Protein AF-A0A497ESF5-F1 (afdb_monomer)

Structure (mmCIF, N/CA/C/O backbone):
data_AF-A0A497ESF5-F1
#
_entry.id   AF-A0A497ESF5-F1
#
loop_
_atom_site.group_PDB
_atom_site.id
_atom_site.type_symbol
_atom_site.label_atom_id
_atom_site.label_alt_id
_atom_site.label_comp_id
_atom_site.label_asym_id
_atom_site.label_entity_id
_atom_site.label_seq_id
_atom_site.pdbx_PDB_ins_code
_atom_site.Cartn_x
_atom_site.Cartn_y
_atom_site.Cartn_z
_atom_site.occupancy
_atom_site.B_iso_or_equiv
_atom_site.auth_seq_id
_atom_site.auth_comp_id
_atom_site.auth_asym_id
_atom_site.auth_atom_id
_atom_site.pdbx_PDB_model_num
ATOM 1 N N . ASN A 1 1 ? -17.207 12.814 2.510 1.00 46.28 1 ASN A N 1
ATOM 2 C CA . ASN A 1 1 ? -16.810 11.453 2.073 1.00 46.28 1 ASN A CA 1
ATOM 3 C C . ASN A 1 1 ? -15.587 10.919 2.824 1.00 46.28 1 ASN A C 1
ATOM 5 O O . ASN A 1 1 ? -14.610 10.541 2.193 1.00 46.28 1 ASN A O 1
ATOM 9 N N . ALA A 1 2 ? -15.633 10.817 4.155 1.00 53.03 2 ALA A N 1
ATOM 10 C CA . ALA A 1 2 ? -14.670 10.009 4.911 1.00 53.03 2 ALA A CA 1
ATOM 11 C C . ALA A 1 2 ? -15.415 8.757 5.389 1.00 53.03 2 ALA A C 1
ATOM 13 O O . ALA A 1 2 ? -16.131 8.805 6.379 1.00 53.03 2 ALA A O 1
ATOM 14 N N . ARG A 1 3 ? -15.340 7.672 4.608 1.00 68.31 3 ARG A N 1
ATOM 15 C CA . ARG A 1 3 ? -16.110 6.435 4.846 1.00 68.31 3 ARG A CA 1
ATOM 16 C C . ARG A 1 3 ? -15.600 5.592 6.026 1.00 68.31 3 ARG A C 1
ATOM 18 O O . ARG A 1 3 ? -16.244 4.604 6.338 1.00 68.31 3 ARG A O 1
ATOM 25 N N . ILE A 1 4 ? -14.471 5.956 6.641 1.00 79.62 4 ILE A N 1
ATOM 26 C CA . ILE A 1 4 ? -13.855 5.209 7.748 1.00 79.62 4 ILE A CA 1
ATOM 27 C C . ILE A 1 4 ? -13.373 6.144 8.862 1.00 79.62 4 ILE A C 1
ATOM 29 O O . ILE A 1 4 ? -12.802 7.218 8.600 1.00 79.62 4 ILE A O 1
ATOM 33 N N . SER A 1 5 ? -13.569 5.705 10.103 1.00 86.75 5 SER A N 1
ATOM 34 C CA . SER A 1 5 ? -13.017 6.357 11.293 1.00 86.75 5 SER A CA 1
ATOM 35 C C . SER A 1 5 ? -11.489 6.212 11.358 1.00 86.75 5 SER A C 1
ATOM 37 O O . SER A 1 5 ? -10.879 5.389 10.668 1.00 86.75 5 SER A O 1
ATOM 39 N N . ASP A 1 6 ? -10.830 7.051 12.156 1.00 86.25 6 ASP A N 1
ATOM 40 C CA . ASP A 1 6 ? -9.377 6.971 12.363 1.00 86.25 6 ASP A CA 1
ATOM 41 C C . ASP A 1 6 ? -8.961 5.703 13.118 1.00 86.25 6 ASP A C 1
ATOM 43 O O . ASP A 1 6 ? -7.870 5.181 12.884 1.00 86.25 6 ASP A O 1
ATOM 47 N N . GLU A 1 7 ? -9.837 5.175 13.974 1.00 88.44 7 GLU A N 1
ATOM 48 C CA . GLU A 1 7 ? -9.640 3.893 14.656 1.00 88.44 7 GLU A CA 1
ATOM 49 C C . GLU A 1 7 ? -9.683 2.723 13.672 1.00 88.44 7 GLU A C 1
ATOM 51 O O . GLU A 1 7 ? -8.716 1.961 13.600 1.00 88.44 7 GLU A O 1
ATOM 56 N N . GLU A 1 8 ? -10.717 2.637 12.828 1.00 88.25 8 GLU A N 1
ATOM 57 C CA . GLU A 1 8 ? -10.787 1.616 11.773 1.00 88.25 8 GLU A CA 1
ATOM 58 C C . GLU A 1 8 ? -9.596 1.702 10.815 1.00 88.25 8 GLU A C 1
ATOM 60 O O . GLU A 1 8 ? -9.042 0.683 10.396 1.00 88.25 8 GLU A O 1
ATOM 65 N N . PHE A 1 9 ? -9.169 2.921 10.469 1.00 90.06 9 PHE A N 1
ATOM 66 C CA . PHE A 1 9 ? -7.995 3.119 9.628 1.00 90.06 9 PHE A CA 1
ATOM 67 C C . PHE A 1 9 ? -6.729 2.548 10.277 1.00 90.06 9 PHE A C 1
ATOM 69 O O . PHE A 1 9 ? -5.969 1.840 9.611 1.00 90.06 9 PHE A O 1
ATOM 76 N N . LYS A 1 10 ? -6.498 2.826 11.566 1.00 89.75 10 LYS A N 1
ATOM 77 C CA . LYS A 1 10 ? -5.340 2.307 12.311 1.00 89.75 10 LYS A CA 1
ATOM 78 C C . LYS A 1 10 ? -5.378 0.786 12.421 1.00 89.75 10 LYS A C 1
ATOM 80 O O . LYS A 1 10 ? -4.344 0.147 12.217 1.00 89.75 10 LYS A O 1
ATOM 85 N N . GLU A 1 11 ? -6.546 0.213 12.691 1.00 92.06 11 GLU A N 1
ATOM 86 C CA . GLU A 1 11 ? -6.710 -1.236 12.792 1.00 92.06 11 GLU A CA 1
ATOM 87 C C . GLU A 1 11 ? -6.421 -1.923 11.454 1.00 92.06 11 GLU A C 1
ATOM 89 O O . GLU A 1 11 ? -5.557 -2.802 11.380 1.00 92.06 11 GLU A O 1
ATOM 94 N N . LYS A 1 12 ? -7.064 -1.472 10.371 1.00 89.94 12 LYS A N 1
ATOM 95 C CA . LYS A 1 12 ? -6.834 -2.016 9.027 1.00 89.94 12 LYS A CA 1
ATOM 96 C C . LYS A 1 12 ? -5.388 -1.830 8.579 1.00 89.94 12 LYS A C 1
ATOM 98 O O . LYS A 1 12 ? -4.794 -2.758 8.034 1.00 89.94 12 LYS A O 1
ATOM 103 N N . LYS A 1 13 ? -4.792 -0.662 8.841 1.00 90.25 13 LYS A N 1
ATOM 104 C CA . LYS A 1 13 ? -3.375 -0.402 8.561 1.00 90.25 13 LYS A CA 1
ATOM 105 C C . LYS A 1 13 ? -2.478 -1.427 9.253 1.00 90.25 13 LYS A C 1
ATOM 107 O O . LYS A 1 13 ? -1.601 -1.985 8.600 1.00 90.25 13 LYS A O 1
ATOM 112 N N . ARG A 1 14 ? -2.695 -1.680 10.548 1.00 90.50 14 ARG A N 1
ATOM 113 C CA . ARG A 1 14 ? -1.918 -2.668 11.308 1.00 90.50 14 ARG A CA 1
ATOM 114 C C . ARG A 1 14 ? -2.120 -4.074 10.752 1.00 90.50 14 ARG A C 1
ATOM 116 O O . ARG A 1 14 ? -1.140 -4.764 10.497 1.00 90.50 14 ARG A O 1
ATOM 123 N N . LYS A 1 15 ? -3.367 -4.446 10.460 1.00 91.12 15 LYS A N 1
ATOM 124 C CA . LYS A 1 15 ? -3.715 -5.738 9.859 1.00 91.12 15 LYS A CA 1
ATOM 125 C C . LYS A 1 15 ? -2.984 -5.980 8.538 1.00 91.12 15 LYS A C 1
ATOM 127 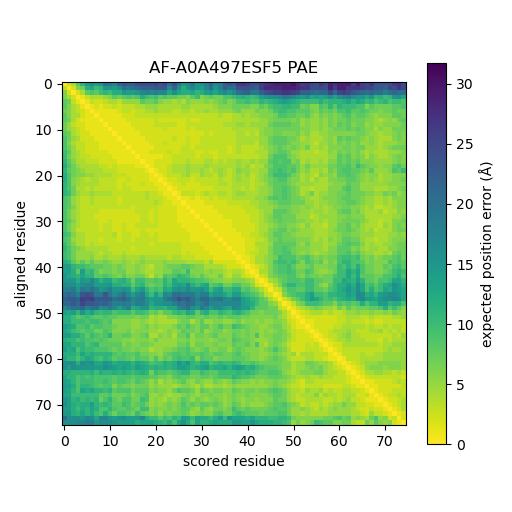O O . LYS A 1 15 ? -2.388 -7.035 8.371 1.00 91.12 15 LYS A O 1
ATOM 132 N N . TYR A 1 16 ? -2.990 -5.011 7.621 1.00 87.81 16 TYR A N 1
ATOM 133 C CA . TYR A 1 16 ? -2.302 -5.144 6.331 1.00 87.81 16 TYR A CA 1
ATOM 134 C C . TYR A 1 16 ? -0.777 -5.075 6.457 1.00 87.81 16 TYR A C 1
ATOM 136 O O . TYR A 1 16 ? -0.065 -5.716 5.685 1.00 87.81 16 TYR A O 1
ATOM 144 N N . TYR A 1 17 ? -0.258 -4.352 7.448 1.00 86.81 17 TYR A N 1
ATOM 145 C CA . TYR A 1 17 ? 1.169 -4.373 7.745 1.00 86.81 17 TYR A CA 1
ATOM 146 C C . TYR A 1 17 ? 1.620 -5.754 8.242 1.00 86.81 17 TYR A C 1
ATOM 148 O O . TYR A 1 17 ? 2.610 -6.282 7.747 1.00 86.81 17 TYR A O 1
ATOM 156 N N . GLU A 1 18 ? 0.865 -6.371 9.153 1.00 86.38 18 GLU A N 1
ATOM 157 C CA . GLU A 1 18 ? 1.167 -7.701 9.697 1.00 86.38 18 GLU A CA 1
ATOM 158 C C . GLU A 1 18 ? 0.928 -8.826 8.674 1.00 86.38 18 GLU A C 1
ATOM 160 O O . GLU A 1 18 ? 1.752 -9.731 8.553 1.00 86.38 18 GLU A O 1
ATOM 165 N N . SER A 1 19 ? -0.170 -8.784 7.908 1.00 85.38 19 SER A N 1
ATOM 166 C CA . SER A 1 19 ? -0.519 -9.864 6.972 1.00 85.38 19 SER A CA 1
ATOM 167 C C . SER A 1 19 ? 0.240 -9.791 5.647 1.00 85.38 19 SER A C 1
ATOM 169 O O . SER A 1 19 ? 0.640 -10.817 5.091 1.00 85.38 19 SER A O 1
ATOM 171 N N . ASP A 1 20 ? 0.403 -8.576 5.122 1.00 82.88 20 ASP A N 1
ATOM 172 C CA . ASP A 1 20 ? 0.849 -8.335 3.751 1.00 82.88 20 ASP A CA 1
ATOM 173 C C . ASP A 1 20 ? 2.211 -7.617 3.707 1.00 82.88 20 ASP A C 1
ATOM 175 O O . ASP A 1 20 ? 2.828 -7.538 2.645 1.00 82.88 20 ASP A O 1
ATOM 179 N N . GLY A 1 21 ? 2.703 -7.097 4.839 1.00 81.12 21 GLY A N 1
ATOM 180 C CA . GLY A 1 21 ? 3.934 -6.306 4.888 1.00 81.12 21 GLY A CA 1
ATOM 181 C C . GLY A 1 21 ? 3.801 -4.952 4.188 1.00 81.12 21 GLY A C 1
ATOM 182 O O . GLY A 1 21 ? 4.809 -4.399 3.741 1.00 81.12 21 GLY A O 1
ATOM 183 N N . VAL A 1 22 ? 2.569 -4.448 4.030 1.00 84.50 22 VAL A N 1
ATOM 184 C CA . VAL A 1 22 ? 2.269 -3.199 3.318 1.00 84.50 22 VAL A CA 1
ATOM 185 C C . VAL A 1 22 ? 1.990 -2.076 4.307 1.00 84.50 22 VAL A C 1
ATOM 187 O O . VAL A 1 22 ? 1.046 -2.134 5.093 1.00 84.50 22 VAL A O 1
ATOM 190 N N . ASN A 1 23 ? 2.784 -1.009 4.239 1.00 86.00 23 ASN A N 1
ATOM 191 C CA . ASN A 1 23 ? 2.566 0.182 5.053 1.00 86.00 23 ASN A CA 1
ATOM 192 C C . ASN A 1 23 ? 1.611 1.170 4.364 1.00 86.00 23 ASN A C 1
ATOM 194 O O . ASN A 1 23 ? 1.982 1.844 3.398 1.00 86.00 23 ASN A O 1
ATOM 198 N N . ILE A 1 24 ? 0.393 1.284 4.897 1.00 87.75 24 ILE A N 1
ATOM 199 C CA . ILE A 1 24 ? -0.609 2.252 4.444 1.00 87.75 24 ILE A CA 1
ATOM 200 C C . ILE A 1 24 ? -0.397 3.608 5.142 1.00 87.75 24 ILE A C 1
ATOM 202 O O . ILE A 1 24 ? -0.307 3.705 6.369 1.00 87.75 24 ILE A O 1
ATOM 206 N N . ARG A 1 25 ? -0.326 4.681 4.354 1.00 85.19 25 ARG A N 1
ATOM 207 C CA . ARG A 1 25 ? -0.023 6.054 4.783 1.00 85.19 25 ARG A CA 1
ATOM 208 C C . ARG A 1 25 ? -1.273 6.916 4.945 1.00 85.19 25 ARG A C 1
ATOM 210 O O . ARG A 1 25 ? -1.292 7.754 5.837 1.00 85.19 25 ARG A O 1
ATOM 217 N N . SER A 1 26 ? -2.307 6.706 4.129 1.00 87.06 26 SER A N 1
ATOM 218 C CA . SER A 1 26 ? -3.542 7.504 4.157 1.00 87.06 26 SER A CA 1
ATOM 219 C C . SER A 1 26 ? -4.800 6.652 3.972 1.00 87.06 26 SER A C 1
ATOM 221 O O . SER A 1 26 ? -4.745 5.553 3.416 1.00 87.06 26 SER A O 1
ATOM 223 N N . LYS A 1 27 ? -5.953 7.178 4.416 1.00 87.50 27 LYS A N 1
ATOM 224 C CA . LYS A 1 27 ? -7.275 6.547 4.227 1.00 87.50 27 LYS A CA 1
ATOM 225 C C . LYS A 1 27 ? -7.588 6.312 2.744 1.00 87.50 27 LYS A C 1
ATOM 227 O O . LYS A 1 27 ? -8.172 5.297 2.386 1.00 87.50 27 LYS A O 1
ATOM 232 N N . GLU A 1 28 ? -7.149 7.225 1.884 1.00 86.56 28 GLU A N 1
ATOM 233 C CA . GLU A 1 28 ? -7.271 7.089 0.434 1.00 86.56 28 GLU A CA 1
ATOM 234 C C . GLU A 1 28 ? -6.421 5.930 -0.104 1.00 86.56 28 GLU A C 1
ATOM 236 O O . GLU A 1 28 ? -6.919 5.085 -0.845 1.00 86.56 28 GLU A O 1
ATOM 241 N N . GLN A 1 29 ? -5.161 5.821 0.328 1.00 86.06 29 GLN A N 1
ATOM 242 C CA . GLN A 1 29 ? -4.308 4.698 -0.059 1.00 86.06 29 GLN A CA 1
ATOM 243 C C . GLN A 1 29 ? -4.892 3.359 0.412 1.00 86.06 29 GLN A C 1
ATOM 245 O O . GLN A 1 29 ? -4.797 2.374 -0.314 1.00 86.06 29 GLN A O 1
ATOM 250 N N . LEU A 1 30 ? -5.517 3.321 1.596 1.00 88.19 30 LEU A N 1
ATOM 251 C CA . LEU A 1 30 ? -6.211 2.131 2.089 1.00 88.1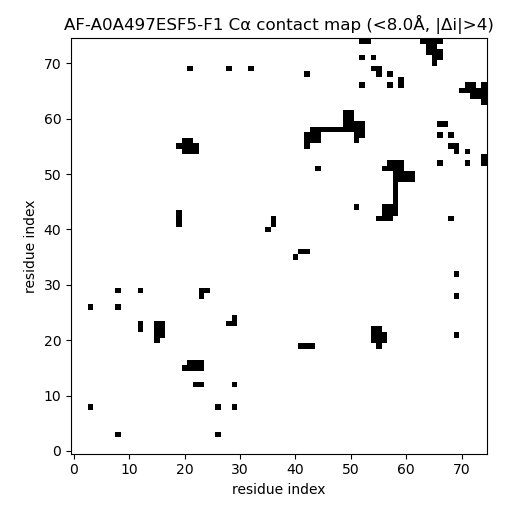9 30 LEU A CA 1
ATOM 252 C C . LEU A 1 30 ? -7.318 1.693 1.131 1.00 88.19 30 LEU A C 1
ATOM 254 O O . LEU A 1 30 ? -7.386 0.522 0.776 1.00 88.19 30 LEU A O 1
ATOM 258 N N . PHE A 1 31 ? -8.148 2.638 0.693 1.00 87.19 31 PHE A N 1
ATOM 259 C CA . PHE A 1 31 ? -9.252 2.366 -0.221 1.00 87.19 31 PHE A CA 1
ATOM 260 C C . PHE A 1 31 ? -8.756 1.763 -1.541 1.00 87.19 31 PHE A C 1
ATOM 262 O O . PHE A 1 31 ? -9.242 0.716 -1.970 1.00 87.19 31 PHE A O 1
ATOM 269 N N . TYR A 1 32 ? -7.727 2.361 -2.147 1.00 85.19 32 TYR A N 1
ATOM 270 C CA . TYR A 1 32 ? -7.125 1.808 -3.363 1.00 85.19 32 TYR A CA 1
ATOM 271 C C . TYR A 1 32 ? -6.452 0.452 -3.128 1.00 85.19 32 TYR A C 1
ATOM 273 O O . TYR A 1 32 ? -6.532 -0.429 -3.985 1.00 85.19 32 TYR A O 1
ATOM 281 N N . TYR A 1 33 ? -5.819 0.257 -1.968 1.00 85.75 33 TYR A N 1
ATOM 282 C CA . TYR A 1 33 ? -5.190 -1.012 -1.618 1.00 85.75 33 TYR A CA 1
ATOM 283 C C . TYR A 1 33 ? -6.211 -2.142 -1.465 1.00 85.75 33 TYR A C 1
ATOM 285 O O . TYR A 1 33 ? -5.958 -3.246 -1.934 1.00 85.75 33 TYR A O 1
ATOM 293 N N . GLU A 1 34 ? -7.374 -1.883 -0.864 1.00 87.25 34 GLU A N 1
ATOM 294 C CA . GLU A 1 34 ? -8.435 -2.888 -0.727 1.00 87.25 34 GLU A CA 1
ATOM 295 C C . GLU A 1 34 ? -8.961 -3.347 -2.092 1.00 87.25 34 GLU A C 1
ATOM 297 O O . GLU A 1 34 ? -9.106 -4.551 -2.316 1.00 87.25 34 GLU A O 1
ATOM 302 N N . ILE A 1 35 ? -9.149 -2.416 -3.034 1.00 88.06 35 ILE A N 1
ATOM 303 C CA . ILE A 1 35 ? -9.534 -2.736 -4.418 1.00 88.06 35 ILE A CA 1
ATOM 304 C C . ILE A 1 35 ? -8.435 -3.558 -5.100 1.00 88.06 35 ILE A C 1
ATOM 306 O O . ILE A 1 35 ? -8.709 -4.614 -5.669 1.00 88.06 35 ILE A O 1
ATOM 310 N N . TYR A 1 36 ? -7.179 -3.112 -5.010 1.00 85.00 36 TYR A N 1
ATOM 311 C CA . TYR A 1 36 ? -6.043 -3.839 -5.574 1.00 85.00 36 TYR A CA 1
ATOM 312 C C . TYR A 1 36 ? -5.947 -5.259 -5.004 1.00 85.00 36 TYR A C 1
ATOM 314 O O . TYR A 1 36 ? -5.786 -6.221 -5.751 1.00 85.00 36 TYR A O 1
ATOM 322 N N . ARG A 1 37 ? -6.092 -5.413 -3.686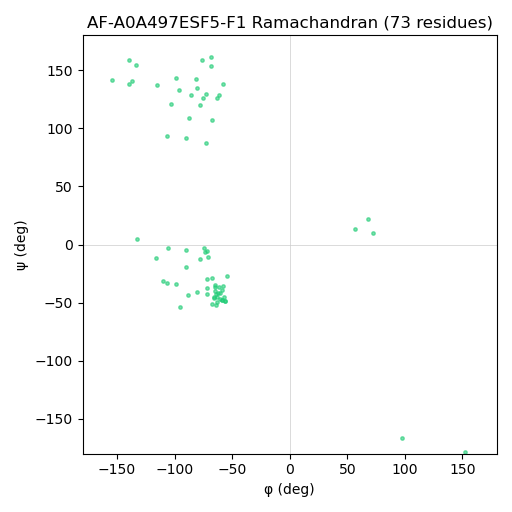 1.00 85.56 37 ARG A N 1
ATOM 323 C CA . ARG A 1 37 ? -6.026 -6.702 -2.993 1.00 85.56 37 ARG A CA 1
ATOM 324 C C . ARG A 1 37 ? -7.169 -7.630 -3.402 1.00 85.56 37 ARG A C 1
ATOM 326 O O . ARG A 1 37 ? -6.944 -8.831 -3.486 1.00 85.56 37 ARG A O 1
ATOM 333 N N . ALA A 1 38 ? -8.357 -7.094 -3.678 1.00 87.06 38 ALA A N 1
ATOM 334 C CA . ALA A 1 38 ? -9.492 -7.875 -4.166 1.00 87.06 38 ALA A CA 1
ATOM 335 C C . ALA A 1 38 ? -9.320 -8.336 -5.626 1.00 87.06 38 ALA A C 1
ATOM 337 O O . ALA A 1 38 ? -9.704 -9.454 -5.956 1.00 87.06 38 ALA A O 1
ATOM 338 N N . VAL A 1 39 ? -8.733 -7.499 -6.491 1.00 86.62 39 VAL A N 1
ATOM 339 C CA . VAL A 1 39 ? -8.600 -7.782 -7.935 1.00 86.62 39 VAL A CA 1
ATOM 340 C C . VAL A 1 39 ? -7.319 -8.555 -8.269 1.00 86.62 39 VAL A C 1
ATOM 342 O O . VAL A 1 39 ? -7.338 -9.477 -9.078 1.00 86.62 39 VAL A O 1
ATOM 345 N N . ILE A 1 40 ? -6.193 -8.169 -7.669 1.00 82.69 40 ILE A N 1
ATOM 346 C CA . ILE A 1 40 ? -4.847 -8.679 -7.981 1.00 82.69 40 ILE A CA 1
ATOM 347 C C . ILE A 1 40 ? -4.323 -9.610 -6.880 1.00 82.69 40 ILE A C 1
ATOM 349 O O . ILE A 1 40 ? -3.574 -10.547 -7.164 1.00 82.69 40 ILE A O 1
ATOM 353 N N . GLY A 1 41 ? -4.693 -9.356 -5.624 1.00 81.44 41 GLY A N 1
ATOM 354 C CA . GLY A 1 41 ? -4.170 -10.067 -4.456 1.00 81.44 41 GLY A CA 1
ATOM 355 C C . GLY A 1 41 ? -3.031 -9.330 -3.748 1.00 81.44 41 GLY A C 1
ATOM 356 O O . GLY A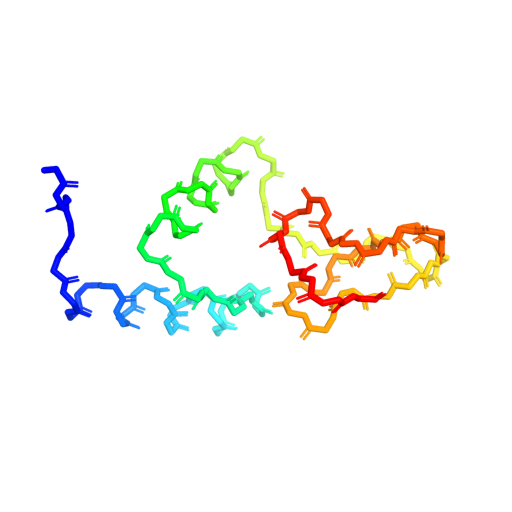 1 41 ? -2.778 -8.145 -3.965 1.00 81.44 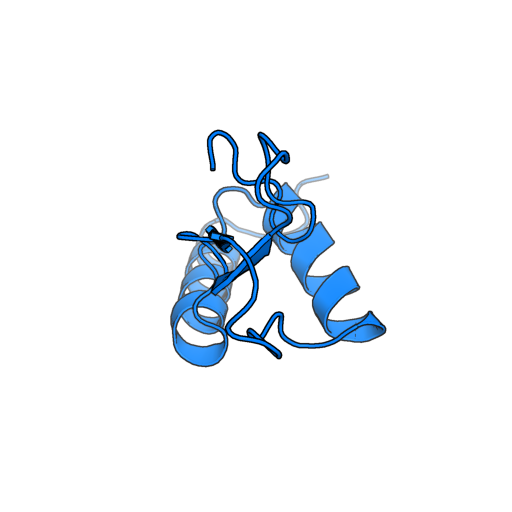41 GLY A O 1
ATOM 357 N N . VAL A 1 42 ? -2.337 -10.039 -2.855 1.00 79.94 42 VAL A N 1
ATOM 358 C CA . VAL A 1 42 ? -1.265 -9.464 -2.029 1.00 79.94 42 VAL A CA 1
ATOM 359 C C . VAL A 1 42 ? -0.020 -9.205 -2.883 1.00 79.94 42 VAL A C 1
ATOM 361 O O . VAL A 1 42 ? 0.446 -10.123 -3.570 1.00 79.94 42 VAL A O 1
ATOM 364 N N . PRO A 1 43 ? 0.569 -7.997 -2.836 1.00 73.81 43 PRO A N 1
ATOM 365 C CA . PRO A 1 43 ? 1.769 -7.695 -3.597 1.00 73.81 43 PRO A CA 1
ATOM 366 C C . PRO A 1 43 ? 2.989 -8.397 -2.994 1.00 73.81 43 PRO A C 1
ATOM 368 O O . PRO A 1 43 ? 3.712 -7.845 -2.176 1.00 73.81 43 PRO A O 1
ATOM 371 N N . ARG A 1 44 ? 3.233 -9.642 -3.407 1.00 68.31 44 ARG A N 1
ATOM 372 C CA . ARG A 1 44 ? 4.418 -10.413 -3.010 1.00 68.31 44 ARG A CA 1
ATOM 373 C C . ARG A 1 44 ? 5.490 -10.364 -4.102 1.00 68.31 44 ARG A C 1
ATOM 375 O O . ARG A 1 44 ? 5.157 -10.413 -5.292 1.00 68.31 44 ARG A O 1
ATOM 382 N N . PRO A 1 45 ? 6.782 -10.305 -3.743 1.00 64.44 45 PRO A N 1
ATOM 383 C CA . PRO A 1 45 ? 7.856 -10.344 -4.723 1.00 64.44 45 PRO A CA 1
ATOM 384 C C . PRO A 1 45 ? 7.897 -11.726 -5.389 1.00 64.44 45 PRO A C 1
ATOM 386 O O . PRO A 1 45 ? 8.319 -12.708 -4.788 1.00 64.44 45 PRO A O 1
ATOM 389 N N . LYS A 1 46 ? 7.471 -11.811 -6.655 1.00 59.06 46 LYS A N 1
ATOM 390 C CA . LYS A 1 46 ? 7.569 -13.049 -7.454 1.00 59.06 46 LYS A CA 1
ATOM 391 C C . LYS A 1 46 ? 8.977 -13.308 -8.005 1.00 59.06 46 LYS A C 1
ATOM 393 O O . LYS A 1 46 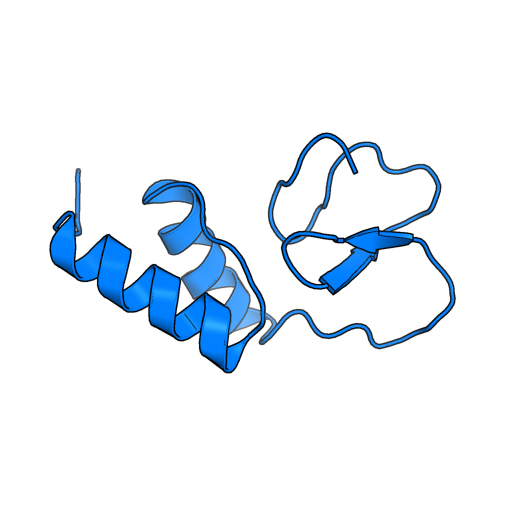? 9.239 -14.387 -8.522 1.00 59.06 46 LYS A O 1
ATOM 398 N N . SER A 1 47 ? 9.887 -12.331 -7.957 1.00 55.41 47 SER A N 1
ATOM 399 C CA . SER A 1 47 ? 11.207 -12.472 -8.577 1.00 55.41 47 SER A CA 1
ATOM 400 C C . SER A 1 47 ? 12.269 -11.585 -7.928 1.00 55.41 47 SER A C 1
ATOM 402 O O . SER A 1 47 ? 12.002 -10.428 -7.625 1.00 55.41 47 SER A O 1
ATOM 404 N N . LYS A 1 48 ? 13.497 -12.108 -7.789 1.00 59.09 48 LYS A N 1
ATOM 405 C CA . LYS A 1 48 ? 14.690 -11.377 -7.302 1.00 59.09 48 LYS A CA 1
ATOM 406 C C . LYS A 1 48 ? 15.277 -10.396 -8.333 1.00 59.09 48 LYS A C 1
ATOM 408 O O . LYS A 1 48 ? 16.259 -9.715 -8.055 1.00 59.09 48 LYS A O 1
ATOM 413 N N . LYS A 1 49 ? 14.724 -10.341 -9.549 1.00 59.59 49 LYS A N 1
ATOM 414 C CA . LYS A 1 49 ? 15.196 -9.457 -10.622 1.00 59.59 49 LYS A CA 1
ATOM 415 C C . LYS A 1 49 ? 14.455 -8.114 -10.548 1.00 59.59 49 LYS A C 1
ATOM 417 O O . LYS A 1 49 ? 13.387 -7.972 -11.138 1.00 59.59 49 LYS A O 1
ATOM 422 N N . GLY A 1 50 ? 15.016 -7.145 -9.824 1.00 68.06 50 GLY A N 1
ATOM 423 C CA . GLY A 1 50 ? 14.483 -5.778 -9.713 1.00 68.06 50 GLY A CA 1
ATOM 424 C C . GLY A 1 50 ? 14.844 -5.094 -8.393 1.00 68.06 50 GLY A C 1
ATOM 425 O O . GLY A 1 50 ? 15.568 -5.665 -7.580 1.00 68.06 50 GLY A O 1
ATOM 426 N N . LYS A 1 51 ? 14.373 -3.856 -8.196 1.00 75.56 51 LYS A N 1
ATOM 427 C CA . LYS A 1 51 ? 14.371 -3.215 -6.872 1.00 75.56 51 LYS A CA 1
ATOM 428 C C . LYS A 1 51 ? 13.157 -3.729 -6.099 1.00 75.56 51 LYS A C 1
ATOM 430 O O . LYS A 1 51 ? 12.091 -3.890 -6.683 1.00 75.56 51 LYS A O 1
ATOM 435 N N . ILE A 1 52 ? 13.289 -3.946 -4.797 1.00 80.50 52 ILE A N 1
ATOM 436 C CA . ILE A 1 52 ? 12.148 -4.298 -3.945 1.00 80.50 52 ILE A CA 1
ATOM 437 C C . ILE A 1 52 ? 11.629 -3.022 -3.292 1.00 80.50 52 ILE A C 1
ATOM 439 O O . ILE A 1 52 ? 12.410 -2.229 -2.772 1.00 80.50 52 ILE A O 1
ATOM 443 N N . CYS A 1 53 ? 10.312 -2.816 -3.322 1.00 80.94 53 CYS A N 1
ATOM 444 C CA . CYS A 1 53 ? 9.704 -1.692 -2.623 1.00 80.94 53 CYS A CA 1
ATOM 445 C C . CYS A 1 53 ? 9.933 -1.815 -1.109 1.00 80.94 53 CYS A C 1
ATOM 447 O O . CYS A 1 53 ? 9.475 -2.799 -0.533 1.00 80.94 53 CYS A O 1
ATOM 449 N N . PRO A 1 54 ? 10.495 -0.806 -0.424 1.00 76.81 54 PRO A N 1
ATOM 450 C CA . PRO A 1 54 ? 10.643 -0.848 1.032 1.00 76.81 54 PRO A CA 1
ATOM 451 C C . PRO A 1 54 ? 9.312 -0.675 1.786 1.00 76.81 54 PRO A C 1
ATOM 453 O O . PRO A 1 54 ? 9.287 -0.709 3.009 1.00 76.81 54 PRO A O 1
ATOM 456 N N . GLN A 1 55 ? 8.203 -0.402 1.087 1.00 79.31 55 GLN A N 1
ATOM 457 C CA . GLN A 1 55 ? 6.898 -0.130 1.708 1.00 79.31 55 GLN A CA 1
ATOM 458 C C . GLN A 1 55 ? 5.865 -1.229 1.498 1.00 79.31 55 GLN A C 1
ATOM 460 O O . GLN A 1 55 ? 4.990 -1.386 2.338 1.00 79.31 55 GLN A O 1
ATOM 465 N N . CYS A 1 56 ? 5.918 -1.938 0.371 1.00 77.88 56 CYS A N 1
ATOM 466 C CA . CYS A 1 56 ? 4.977 -3.019 0.069 1.00 77.88 56 CYS A CA 1
ATOM 467 C C . CYS A 1 56 ? 5.657 -4.291 -0.431 1.00 77.88 56 CYS A C 1
ATOM 469 O O . CYS A 1 56 ? 4.975 -5.209 -0.864 1.00 77.88 56 CYS A O 1
ATOM 471 N N . HIS A 1 57 ? 6.992 -4.323 -0.453 1.00 77.56 57 HIS A N 1
ATOM 472 C CA . HIS A 1 57 ? 7.792 -5.464 -0.896 1.00 77.56 57 HIS A CA 1
ATOM 473 C C . HIS A 1 57 ? 7.507 -5.964 -2.326 1.00 77.56 57 HIS A C 1
ATOM 475 O O . HIS A 1 57 ? 8.004 -7.010 -2.737 1.00 77.56 57 HIS A O 1
ATOM 481 N N . SER A 1 58 ? 6.777 -5.191 -3.137 1.00 77.12 58 SER A N 1
ATOM 482 C CA . SER A 1 58 ? 6.551 -5.493 -4.549 1.00 77.12 58 SER A CA 1
ATOM 483 C C . SER A 1 58 ? 7.835 -5.360 -5.367 1.00 77.12 58 SER A C 1
ATOM 485 O O . SER A 1 58 ? 8.686 -4.520 -5.054 1.00 77.12 58 SER A O 1
ATOM 487 N N . ASN A 1 59 ? 7.921 -6.085 -6.482 1.00 82.75 59 ASN A N 1
ATOM 488 C CA . ASN A 1 59 ? 9.013 -5.911 -7.433 1.00 82.75 59 ASN A CA 1
ATOM 489 C C . ASN A 1 59 ? 8.822 -4.620 -8.252 1.00 82.75 59 ASN A C 1
ATO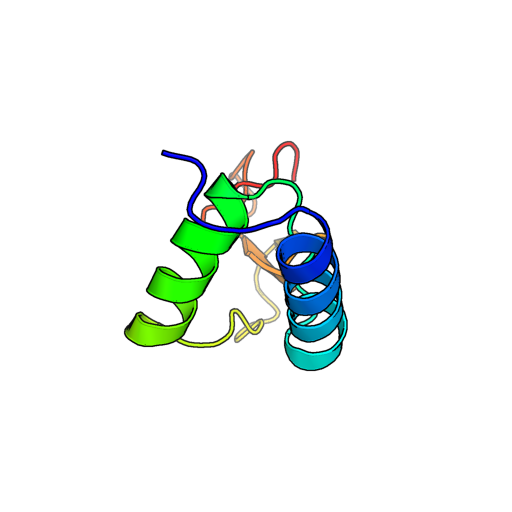M 491 O O . ASN A 1 59 ? 7.775 -4.415 -8.866 1.00 82.75 59 ASN A O 1
ATOM 495 N N . ILE A 1 60 ? 9.833 -3.755 -8.256 1.00 80.31 60 ILE A N 1
ATOM 496 C CA . ILE A 1 60 ? 9.846 -2.458 -8.933 1.00 80.31 60 ILE A CA 1
ATOM 497 C C . ILE A 1 60 ? 10.912 -2.484 -10.048 1.00 80.31 60 ILE A C 1
ATOM 499 O O . ILE A 1 60 ? 12.037 -2.958 -9.832 1.00 80.31 60 ILE A O 1
ATOM 503 N N . PRO A 1 61 ? 10.613 -1.938 -11.245 1.00 79.81 61 PRO A N 1
ATOM 504 C CA . PRO A 1 61 ? 11.618 -1.733 -12.284 1.00 79.81 61 PRO A CA 1
ATOM 505 C C . PRO A 1 61 ? 12.768 -0.853 -11.776 1.00 79.81 61 PRO A C 1
ATOM 507 O O . PRO A 1 61 ? 12.525 0.184 -11.170 1.00 79.81 61 PRO A O 1
ATOM 510 N N . LYS A 1 62 ? 14.028 -1.187 -12.091 1.00 76.81 62 LYS A N 1
ATOM 511 C CA . LYS A 1 62 ? 15.202 -0.410 -11.627 1.00 76.81 62 LYS A CA 1
ATOM 512 C C . LYS A 1 62 ? 15.148 1.090 -11.972 1.00 76.81 62 LYS A C 1
ATOM 514 O O . LYS A 1 62 ? 15.751 1.884 -11.262 1.00 76.81 62 LYS A O 1
ATOM 519 N N . LYS A 1 63 ? 14.446 1.453 -13.053 1.00 80.44 63 LYS A N 1
ATOM 520 C CA . LYS A 1 63 ? 14.279 2.833 -13.541 1.00 80.44 63 LYS A CA 1
ATOM 521 C C . LYS A 1 63 ? 13.055 3.562 -12.964 1.00 8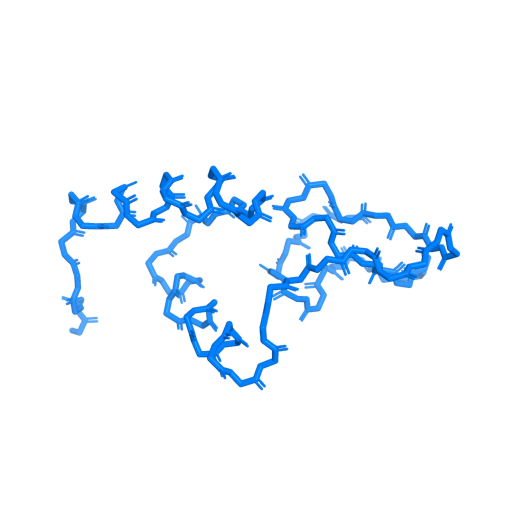0.44 63 LYS A C 1
ATOM 523 O O . LYS A 1 63 ? 12.842 4.719 -13.304 1.00 80.44 63 LYS A O 1
ATOM 528 N N . ALA A 1 64 ? 12.210 2.900 -12.174 1.00 79.94 64 ALA A N 1
ATOM 529 C CA . ALA A 1 64 ? 11.028 3.548 -11.617 1.00 79.94 64 ALA A CA 1
ATOM 530 C C . ALA A 1 64 ? 11.411 4.388 -10.392 1.00 79.94 64 ALA A C 1
ATOM 532 O O . ALA A 1 64 ? 12.153 3.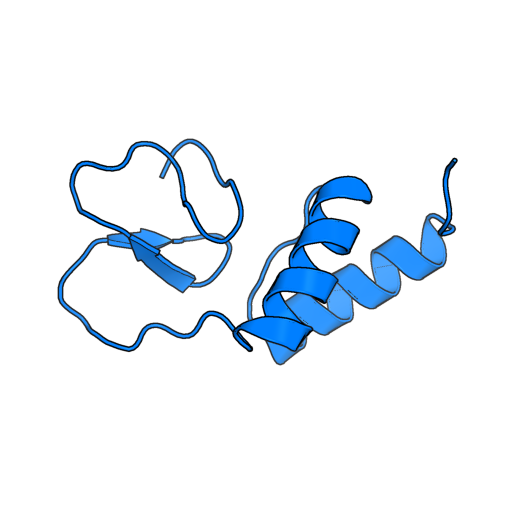926 -9.531 1.00 79.94 64 ALA A O 1
ATOM 533 N N . THR A 1 65 ? 10.887 5.611 -10.334 1.00 83.31 65 THR A N 1
ATOM 534 C CA . THR A 1 65 ? 11.077 6.561 -9.227 1.00 83.31 65 THR A CA 1
ATOM 535 C C . THR A 1 65 ? 10.017 6.419 -8.139 1.00 83.31 65 THR A C 1
ATOM 537 O O . THR A 1 65 ? 10.229 6.860 -7.013 1.00 83.31 65 THR A O 1
ATOM 540 N N . TYR A 1 66 ? 8.883 5.790 -8.464 1.00 82.44 66 TYR A N 1
ATOM 541 C CA . TYR A 1 66 ? 7.790 5.480 -7.548 1.00 82.44 66 TYR A CA 1
ATOM 542 C C . TYR A 1 66 ? 7.323 4.030 -7.716 1.00 82.44 66 TYR A C 1
ATOM 544 O O . TYR A 1 66 ? 7.459 3.410 -8.777 1.00 82.44 66 TYR A O 1
ATOM 552 N N . CYS A 1 67 ? 6.741 3.476 -6.657 1.00 81.75 67 CYS A N 1
ATOM 553 C CA . CYS A 1 67 ? 6.132 2.158 -6.678 1.00 81.75 67 CYS A CA 1
ATOM 554 C C . CYS A 1 67 ? 4.755 2.231 -7.344 1.00 81.75 67 CYS A C 1
ATOM 556 O O . CYS A 1 67 ? 3.855 2.895 -6.840 1.00 81.75 67 CYS A O 1
ATOM 558 N N . ARG A 1 68 ? 4.554 1.488 -8.436 1.00 75.38 68 ARG A N 1
ATOM 559 C CA . ARG A 1 68 ? 3.254 1.405 -9.130 1.00 75.38 68 ARG A CA 1
ATOM 560 C C . ARG A 1 68 ? 2.183 0.621 -8.365 1.00 75.38 68 ARG A C 1
ATOM 562 O O . ARG A 1 68 ? 1.032 0.625 -8.772 1.00 75.38 68 ARG A O 1
ATOM 569 N N . VAL A 1 69 ? 2.576 -0.070 -7.297 1.00 76.81 69 VAL A N 1
ATOM 570 C CA . VAL A 1 69 ? 1.683 -0.909 -6.493 1.00 76.81 69 VAL A CA 1
ATOM 571 C C . VAL A 1 69 ? 1.157 -0.140 -5.287 1.00 76.81 69 VAL A C 1
ATOM 573 O O . VAL A 1 69 ? -0.047 -0.045 -5.104 1.00 76.81 69 VAL A O 1
ATOM 576 N N . CYS A 1 70 ? 2.045 0.439 -4.471 1.00 76.69 70 CYS A N 1
ATOM 577 C CA . CYS A 1 70 ? 1.637 1.164 -3.265 1.00 76.69 70 CYS A CA 1
ATOM 578 C C . CYS A 1 70 ? 1.738 2.689 -3.372 1.00 76.69 70 CYS A C 1
ATOM 580 O O . CYS A 1 70 ? 1.413 3.370 -2.404 1.00 76.69 70 CYS A O 1
ATOM 582 N N . GLY A 1 71 ? 2.221 3.239 -4.489 1.00 76.50 71 GLY A N 1
ATOM 583 C CA . GLY A 1 71 ? 2.395 4.685 -4.661 1.00 76.50 71 GLY A CA 1
ATOM 584 C C . GLY A 1 71 ? 3.548 5.289 -3.852 1.00 76.50 71 GLY A C 1
ATOM 585 O O . GLY A 1 71 ? 3.664 6.508 -3.773 1.00 76.50 71 GLY A O 1
ATOM 586 N N . ALA A 1 72 ? 4.411 4.473 -3.233 1.00 79.62 72 ALA A N 1
ATOM 587 C CA . ALA A 1 72 ? 5.569 4.985 -2.505 1.00 79.62 72 ALA A CA 1
ATOM 588 C C . ALA A 1 72 ? 6.505 5.758 -3.444 1.00 79.62 72 ALA A C 1
ATOM 590 O O . ALA A 1 72 ? 6.917 5.235 -4.476 1.00 79.62 72 ALA A O 1
ATOM 591 N N . TYR A 1 73 ? 6.855 6.978 -3.050 1.00 76.12 73 TYR A N 1
ATOM 592 C CA . TYR A 1 73 ? 7.851 7.832 -3.686 1.00 76.12 73 TYR A CA 1
ATOM 593 C C . TYR A 1 73 ? 8.661 8.529 -2.582 1.00 76.12 73 TYR A C 1
ATOM 595 O O . TYR A 1 73 ? 8.047 8.967 -1.598 1.00 76.12 73 TYR A O 1
ATOM 603 N N . PRO A 1 74 ? 9.995 8.640 -2.713 1.00 74.56 74 PRO A N 1
ATOM 604 C CA . PRO A 1 74 ? 10.859 7.970 -3.701 1.00 74.56 74 PRO A CA 1
ATOM 605 C C . PRO A 1 74 ? 11.122 6.478 -3.367 1.00 74.56 74 PRO A C 1
ATOM 607 O O . PRO A 1 74 ? 10.966 6.070 -2.214 1.00 74.56 74 PRO A O 1
ATOM 610 N N . VAL A 1 75 ? 11.503 5.662 -4.370 1.00 72.19 75 VAL A N 1
ATOM 611 C CA . VAL A 1 75 ? 11.872 4.218 -4.253 1.00 72.19 75 VAL A CA 1
ATOM 612 C C . VAL A 1 75 ? 13.111 3.814 -5.066 1.00 72.19 75 VAL A C 1
ATOM 614 O O . VAL A 1 75 ? 13.468 4.479 -6.063 1.00 72.19 75 VAL A O 1
#

Sequence (75 aa):
NARISDEEFKEKKRKYYESDGVNIRSKEQLFYYEIYRAVIGVPRPKSKKGKICPQCHSNIPKKATYCRVCGAYPV

Mean predicted aligned error: 6.78 Å

Organism: NCBI:txid2056631

Solvent-accessible surface area (backbone atoms only — not comparable to full-atom values): 4586 Å² total; per-residue (Å²): 141,78,93,65,54,72,65,58,47,53,52,53,34,51,51,37,31,73,78,56,51,28,70,63,87,45,75,66,54,44,56,55,47,53,53,43,38,73,76,77,40,78,59,62,57,90,57,90,84,55,40,66,37,94,47,34,43,29,68,34,63,81,86,45,56,50,35,92,84,78,65,46,68,82,95

Foldseek 3Di:
DQPDDPVRVVVLQVVCCVPQVAHDDDSVLSVVLVVCCVPPNRQDDPDPPADADNHRRHGDHNPDQADPNRRDGGD

Nearest PDB structures (foldseek):
  7mnu-assembly1_B  TM=7.480E-01  e=1.729E+00  Homo sapiens
  7mnv-assembly1_B  TM=6.928E-01  e=1.302E+00  Homo sapiens

pLDDT: mean 80.14, std 9.44, range [46.28, 92.06]

Secondary structure (DSSP, 8-state):
---S-HHHHHHHHHHHHHHH-----SHHHHHHHHHHHHHT-------SSSEEPTTT--EE-TT-SS-TTT--S--

Radius of gyration: 12.67 Å; Cα contacts (8 Å, |Δi|>4): 89; chains: 1; bounding box: 32×24×28 Å